Protein AF-0000000079722375 (afdb_homodimer)

Radius of gyration: 14.37 Å; Cα contacts (8 Å, |Δi|>4): 242; chains: 2; bounding box: 31×40×35 Å

Secondary structure (DSSP, 8-state):
-PPEEEEEEEE-SS-EEEEEEEEETTEEEEEEEEE-SS-EEEEEEEGGGHHHHHHHHHHHHHHHHHH-/-PPEEEEEEEE-SS-EEEEEEEEETTEEEEEEEEE-SS-EEEEEEEGGGHHHHHHHHHHHHHHHHHH-

Organism: NCBI:txid2484901

Structure (mmCIF, N/CA/C/O backbone):
data_AF-0000000079722375-model_v1
#
loop_
_entity.id
_entity.type
_entity.pdbx_description
1 polymer 'DNA-binding protein'
#
loop_
_atom_site.group_PDB
_atom_site.id
_atom_site.type_symbol
_atom_site.label_atom_id
_atom_site.label_alt_id
_atom_site.label_comp_id
_atom_site.label_asym_id
_atom_site.label_entity_id
_atom_site.label_seq_id
_atom_site.pdbx_PDB_ins_code
_atom_site.Cartn_x
_atom_site.Cartn_y
_atom_site.Cartn_z
_atom_site.occupancy
_atom_site.B_iso_or_equiv
_atom_site.auth_seq_id
_atom_site.auth_comp_id
_atom_site.auth_asym_id
_atom_site.auth_atom_id
_atom_site.pdbx_PDB_model_num
ATOM 1 N N . MET A 1 1 ? 12.836 16.328 7.855 1 85 1 MET A N 1
ATOM 2 C CA . MET A 1 1 ? 12.156 15.031 7.738 1 85 1 MET A CA 1
ATOM 3 C C . MET A 1 1 ? 10.945 14.969 8.664 1 85 1 MET A C 1
ATOM 5 O O . MET A 1 1 ? 11.016 15.414 9.812 1 85 1 MET A O 1
ATOM 9 N N . ASP A 1 2 ? 9.734 14.578 8.109 1 94.69 2 ASP A N 1
ATOM 10 C CA . ASP A 1 2 ? 8.531 14.516 8.93 1 94.69 2 ASP A CA 1
ATOM 11 C C . ASP A 1 2 ? 8.602 13.352 9.922 1 94.69 2 ASP A C 1
ATOM 13 O O . ASP A 1 2 ? 8.93 12.227 9.547 1 94.69 2 ASP A O 1
ATOM 17 N N . PRO A 1 3 ? 8.375 13.672 11.188 1 93.94 3 PRO A N 1
ATOM 18 C CA . PRO A 1 3 ? 8.477 12.617 12.195 1 93.94 3 PRO A CA 1
ATOM 19 C C . PRO A 1 3 ? 7.48 11.484 11.969 1 93.94 3 PRO A C 1
ATOM 21 O O . PRO A 1 3 ? 6.398 11.711 11.422 1 93.94 3 PRO A O 1
ATOM 24 N N . GLU A 1 4 ? 7.887 10.242 12.438 1 95.88 4 GLU A N 1
ATOM 25 C CA . GLU A 1 4 ? 6.953 9.117 12.438 1 95.88 4 GLU A CA 1
ATOM 26 C C . GLU A 1 4 ? 6.012 9.18 13.641 1 95.88 4 GLU A C 1
ATOM 28 O O . GLU A 1 4 ? 6.465 9.32 14.773 1 95.88 4 GLU A O 1
ATOM 33 N N . ILE A 1 5 ? 4.82 9.219 13.391 1 96.88 5 ILE A N 1
ATOM 34 C CA . ILE A 1 5 ? 3.818 9.172 14.445 1 96.88 5 ILE A CA 1
ATOM 35 C C . ILE A 1 5 ? 3.631 7.73 14.914 1 96.88 5 ILE A C 1
ATOM 37 O O . ILE A 1 5 ? 3.611 7.461 16.125 1 96.88 5 ILE A O 1
ATOM 41 N N . LEU A 1 6 ? 3.404 6.793 14.055 1 97.75 6 LEU A N 1
ATOM 42 C CA . LEU A 1 6 ? 3.266 5.355 14.273 1 97.75 6 LEU A CA 1
ATOM 43 C C . LEU A 1 6 ? 4 4.566 13.195 1 97.75 6 LEU A C 1
ATOM 45 O O . LEU A 1 6 ? 3.992 4.953 12.023 1 97.75 6 LEU A O 1
ATOM 49 N N . THR A 1 7 ? 4.656 3.502 13.586 1 98.38 7 THR A N 1
ATOM 50 C CA . THR A 1 7 ? 5.336 2.604 12.664 1 98.38 7 THR A CA 1
ATOM 51 C C . THR A 1 7 ? 4.859 1.166 12.859 1 98.38 7 THR A C 1
ATOM 53 O O . THR A 1 7 ? 4.719 0.701 13.992 1 98.38 7 THR A O 1
ATOM 56 N N . GLU A 1 8 ? 4.5 0.567 11.797 1 98.62 8 GLU A N 1
ATOM 57 C CA . GLU A 1 8 ? 4.148 -0.849 11.773 1 98.62 8 GLU A CA 1
ATOM 58 C C . GLU A 1 8 ? 4.996 -1.61 10.758 1 98.62 8 GLU A C 1
ATOM 60 O O . GLU A 1 8 ? 5.652 -1.003 9.906 1 98.62 8 GLU A O 1
ATOM 65 N N . LYS A 1 9 ? 4.977 -2.945 10.93 1 98 9 LYS A N 1
ATOM 66 C CA . LYS A 1 9 ? 5.797 -3.783 10.062 1 98 9 LYS A CA 1
ATOM 67 C C . LYS A 1 9 ? 4.969 -4.91 9.445 1 98 9 LYS A C 1
ATOM 69 O O . LYS A 1 9 ? 4.07 -5.449 10.094 1 98 9 LYS A O 1
ATOM 74 N N . ILE A 1 10 ? 5.273 -5.18 8.195 1 98.19 10 ILE A N 1
ATOM 75 C CA . ILE A 1 10 ? 4.793 -6.375 7.512 1 98.19 10 ILE A CA 1
ATOM 76 C C . ILE A 1 10 ? 5.977 -7.254 7.121 1 98.19 10 ILE A C 1
ATOM 78 O O . ILE A 1 10 ? 6.848 -6.832 6.355 1 98.19 10 ILE A O 1
ATOM 82 N N . VAL A 1 11 ? 6.062 -8.445 7.672 1 96.31 11 VAL A N 1
ATOM 83 C CA . VAL A 1 11 ? 7.121 -9.383 7.324 1 96.31 11 VAL A CA 1
ATOM 84 C C . VAL A 1 11 ? 6.551 -10.508 6.457 1 96.31 11 VAL A C 1
ATOM 86 O O . VAL A 1 11 ? 5.578 -11.164 6.844 1 96.31 11 VAL A O 1
ATOM 89 N N . THR A 1 12 ? 7.098 -10.594 5.258 1 95.44 12 THR A N 1
ATOM 90 C CA . THR A 1 12 ? 6.742 -11.703 4.379 1 95.44 12 THR A CA 1
ATOM 91 C C . THR A 1 12 ? 7.914 -12.672 4.234 1 95.44 12 THR A C 1
ATOM 93 O O . THR A 1 12 ? 8.953 -12.492 4.867 1 95.44 12 THR A O 1
ATOM 96 N N . GLN A 1 13 ? 7.742 -13.695 3.516 1 90.12 13 GLN A N 1
ATOM 97 C CA . GLN A 1 13 ? 8.789 -14.695 3.342 1 90.12 13 GLN A CA 1
ATOM 98 C C . GLN A 1 13 ? 10.062 -14.062 2.779 1 90.12 13 GLN A C 1
ATOM 100 O O . GLN A 1 13 ? 11.172 -14.398 3.213 1 90.12 13 GLN A O 1
ATOM 105 N N . ASN A 1 14 ? 9.945 -12.984 1.876 1 86.25 14 ASN A N 1
ATOM 106 C CA . ASN A 1 14 ? 11.133 -12.516 1.16 1 86.25 14 ASN A CA 1
ATOM 107 C C . ASN A 1 14 ? 11.391 -11.039 1.419 1 86.25 14 ASN A C 1
ATOM 109 O O . ASN A 1 14 ? 12.477 -10.531 1.112 1 86.25 14 ASN A O 1
ATOM 113 N N . LYS A 1 15 ? 10.461 -10.375 1.92 1 91 15 LYS A N 1
ATOM 114 C CA . LYS A 1 15 ? 10.57 -8.922 2.02 1 91 15 LYS A CA 1
ATOM 115 C C . LYS A 1 15 ? 9.992 -8.414 3.338 1 91 15 LYS A C 1
ATOM 117 O O . LYS A 1 15 ? 9.109 -9.047 3.92 1 91 15 LYS A O 1
ATOM 122 N N . THR A 1 16 ? 10.531 -7.332 3.771 1 95.75 16 THR A N 1
ATOM 123 C CA . THR A 1 16 ? 9.961 -6.586 4.887 1 95.75 16 THR A CA 1
ATOM 124 C C . THR A 1 16 ? 9.469 -5.215 4.426 1 95.75 16 THR A C 1
ATOM 126 O O . THR A 1 16 ? 10.141 -4.543 3.641 1 95.75 16 THR A O 1
ATOM 129 N N . PHE A 1 17 ? 8.297 -4.82 4.949 1 97.31 17 PHE A N 1
ATOM 130 C CA . PHE A 1 17 ? 7.734 -3.5 4.691 1 97.31 17 PHE A CA 1
ATOM 131 C C . PHE A 1 17 ? 7.617 -2.701 5.984 1 97.31 17 PHE A C 1
ATOM 133 O O . PHE A 1 17 ? 7.18 -3.23 7.008 1 97.31 17 PHE A O 1
ATOM 140 N N . LEU A 1 18 ? 8.062 -1.553 5.914 1 97.56 18 LEU A N 1
ATOM 141 C CA . LEU A 1 18 ? 7.762 -0.601 6.98 1 97.56 18 LEU A CA 1
ATOM 142 C C . LEU A 1 18 ? 6.645 0.349 6.562 1 97.56 18 LEU A C 1
ATOM 144 O O . LEU A 1 18 ? 6.676 0.906 5.461 1 97.56 18 LEU A O 1
ATOM 148 N N . VAL A 1 19 ? 5.605 0.456 7.406 1 98.56 19 VAL A N 1
ATOM 149 C CA . VAL A 1 19 ? 4.504 1.383 7.168 1 98.56 19 VAL A CA 1
ATOM 150 C C . VAL A 1 19 ? 4.504 2.471 8.242 1 98.56 19 VAL A C 1
ATOM 152 O O . VAL A 1 19 ? 4.32 2.182 9.43 1 98.56 19 VAL A O 1
ATOM 155 N N . ASP A 1 20 ? 4.758 3.654 7.762 1 98.69 20 ASP A N 1
ATOM 156 C CA . ASP A 1 20 ? 4.832 4.785 8.68 1 98.69 20 ASP A CA 1
ATOM 157 C C . ASP A 1 20 ? 3.639 5.723 8.492 1 98.69 20 ASP A C 1
ATOM 159 O O . ASP A 1 20 ? 3.305 6.094 7.367 1 98.69 20 ASP A O 1
ATOM 163 N N . LEU A 1 21 ? 3.018 6.078 9.578 1 98.62 21 LEU A N 1
ATOM 164 C CA . LEU A 1 21 ? 2.111 7.219 9.586 1 98.62 21 LEU A CA 1
ATOM 165 C C . LEU A 1 21 ? 2.865 8.508 9.898 1 98.62 21 LEU A C 1
ATOM 167 O O . LEU A 1 21 ? 3.572 8.594 10.906 1 98.62 21 LEU A O 1
ATOM 171 N N . LYS A 1 22 ? 2.744 9.461 9.031 1 98.44 22 LYS A N 1
ATOM 172 C CA . LYS A 1 22 ? 3.422 10.75 9.18 1 98.44 22 LYS A CA 1
ATOM 173 C C . LYS A 1 22 ? 2.451 11.906 8.977 1 98.44 22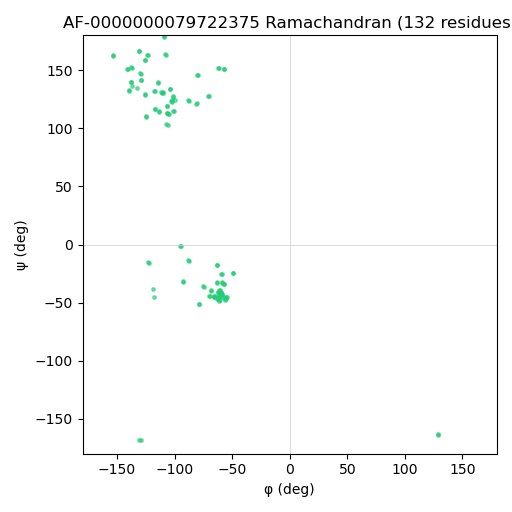 LYS A C 1
ATOM 175 O O . LYS A 1 22 ? 1.328 11.711 8.508 1 98.44 22 LYS A O 1
ATOM 180 N N . LYS A 1 23 ? 2.875 13.109 9.359 1 97.31 23 LYS A N 1
ATOM 181 C CA . LYS A 1 23 ? 2.107 14.336 9.164 1 97.31 23 LYS A CA 1
ATOM 182 C C . LYS A 1 23 ? 3.01 15.492 8.734 1 97.31 23 LYS A C 1
ATOM 184 O O . LYS A 1 23 ? 4.113 15.648 9.258 1 97.31 23 LYS A O 1
ATOM 189 N N . ASN A 1 24 ? 2.586 16.203 7.727 1 96.5 24 ASN A N 1
ATOM 190 C CA . ASN A 1 24 ? 3.246 17.438 7.34 1 96.5 24 ASN A CA 1
ATOM 191 C C . ASN A 1 24 ? 2.242 18.578 7.16 1 96.5 24 ASN A C 1
ATOM 193 O O . ASN A 1 24 ? 1.11 18.5 7.641 1 96.5 24 ASN A O 1
ATOM 197 N N . GLN A 1 25 ? 2.695 19.656 6.594 1 95.25 25 GLN A N 1
ATOM 198 C CA . GLN A 1 25 ? 1.831 20.812 6.445 1 95.25 25 GLN A CA 1
ATOM 199 C C . GLN A 1 25 ? 0.594 20.484 5.617 1 95.25 25 GLN A C 1
ATOM 201 O O . GLN A 1 25 ? -0.481 21.047 5.844 1 95.25 25 GLN A O 1
ATOM 206 N N . ALA A 1 26 ? 0.674 19.484 4.754 1 94.88 26 ALA A N 1
ATOM 207 C CA . ALA A 1 26 ? -0.422 19.125 3.861 1 94.88 26 ALA A CA 1
ATOM 208 C C . ALA A 1 26 ? -1.365 18.125 4.531 1 94.88 26 ALA A C 1
ATOM 210 O O . ALA A 1 26 ? -2.486 17.906 4.062 1 94.88 26 ALA A O 1
ATOM 211 N N . GLY A 1 27 ? -0.973 17.547 5.602 1 95.5 27 GLY A N 1
ATOM 212 C CA . GLY A 1 27 ? -1.82 16.625 6.332 1 95.5 27 GLY A CA 1
ATOM 213 C C . GLY A 1 27 ? -1.135 15.305 6.633 1 95.5 27 GLY A C 1
ATOM 214 O O . GLY A 1 27 ? 0.095 15.219 6.637 1 95.5 27 GLY A O 1
ATOM 215 N N . PHE A 1 28 ? -1.937 14.305 6.992 1 97.56 28 PHE A N 1
ATOM 216 C CA . PHE A 1 28 ? -1.438 12.977 7.301 1 97.56 28 PHE A CA 1
ATOM 217 C C . PHE A 1 28 ? -1.161 12.188 6.023 1 97.56 28 PHE A C 1
ATOM 219 O O . PHE A 1 28 ? -1.849 12.375 5.016 1 97.56 28 PHE A O 1
ATOM 226 N N . TYR A 1 29 ? -0.183 11.391 6.07 1 98.06 29 TYR A N 1
ATOM 227 C CA . TYR A 1 29 ? 0.088 10.477 4.961 1 98.06 29 TYR A CA 1
ATOM 228 C C . TYR A 1 29 ? 0.82 9.234 5.445 1 98.06 29 TYR A C 1
ATOM 230 O O . TYR A 1 29 ? 1.361 9.211 6.555 1 98.06 29 TYR A O 1
ATOM 238 N N . LEU A 1 30 ? 0.814 8.234 4.68 1 98.38 30 LEU A N 1
ATOM 239 C CA . LEU A 1 30 ? 1.538 6.996 4.938 1 98.38 30 LEU A CA 1
ATOM 240 C C . LEU A 1 30 ? 2.789 6.906 4.066 1 98.38 30 LEU A C 1
ATOM 242 O O . LEU A 1 30 ? 2.744 7.219 2.873 1 98.38 30 LEU A O 1
ATOM 246 N N . LYS A 1 31 ? 3.861 6.562 4.578 1 97.5 31 LYS A N 1
ATOM 247 C CA . LYS A 1 31 ? 5.031 6.082 3.846 1 97.5 31 LYS A CA 1
ATOM 248 C C . LYS A 1 31 ? 5.133 4.562 3.912 1 97.5 31 LYS A C 1
ATOM 250 O O . LYS A 1 31 ? 5.25 3.988 4.996 1 97.5 31 LYS A O 1
ATOM 255 N N . VAL A 1 32 ? 5 3.879 2.793 1 98.06 32 VAL A N 1
ATOM 256 C CA . VAL A 1 32 ? 5.195 2.434 2.715 1 98.06 32 VAL A CA 1
ATOM 257 C C . VAL A 1 32 ? 6.516 2.129 2.01 1 98.06 32 VAL A C 1
ATOM 259 O O . VAL A 1 32 ? 6.676 2.426 0.824 1 98.06 32 VAL A O 1
ATOM 262 N N . SER A 1 33 ? 7.445 1.57 2.766 1 97.06 33 SER A N 1
ATOM 263 C CA . SER A 1 33 ? 8.773 1.241 2.256 1 97.06 33 SER A CA 1
ATOM 264 C C . SER A 1 33 ? 8.977 -0.268 2.172 1 97.06 33 SER A C 1
ATOM 266 O O . SER A 1 33 ? 8.578 -1.004 3.078 1 97.06 33 SER A O 1
ATOM 268 N N . GLU A 1 34 ? 9.43 -0.638 1.049 1 96 34 GLU A N 1
ATOM 269 C CA . GLU A 1 34 ? 9.797 -2.041 0.878 1 96 34 GLU A CA 1
ATOM 270 C C . GLU A 1 34 ? 11.312 -2.227 0.948 1 96 34 GLU A C 1
ATOM 272 O O . GLU A 1 34 ? 12.062 -1.514 0.277 1 96 34 GLU A O 1
ATOM 277 N N . TRP A 1 35 ? 11.641 -3.047 1.851 1 88.69 35 TRP A N 1
ATOM 278 C CA . TRP A 1 35 ? 13.055 -3.396 1.987 1 88.69 35 TRP A CA 1
ATOM 279 C C . TRP A 1 35 ? 13.32 -4.801 1.46 1 88.69 35 TRP A C 1
ATOM 281 O O . TRP A 1 35 ? 12.742 -5.777 1.953 1 88.69 35 TRP A O 1
ATOM 291 N N . SER A 1 36 ? 13.898 -4.734 0.235 1 77.88 36 SER A N 1
ATOM 292 C CA . SER A 1 36 ? 14.406 -6.012 -0.256 1 77.88 36 SER A CA 1
ATOM 293 C C . SER A 1 36 ? 15.93 -6.043 -0.222 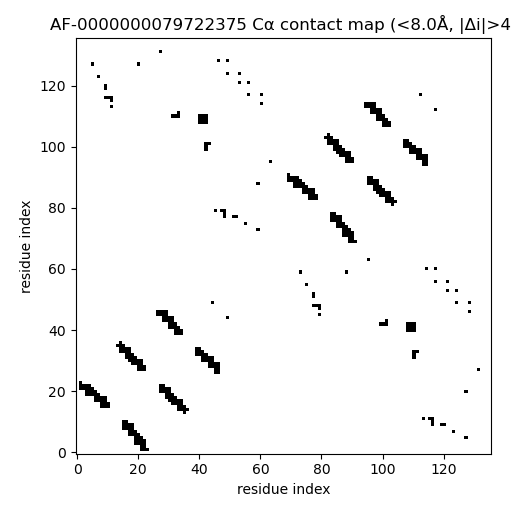1 77.88 36 SER A C 1
ATOM 295 O O . SER A 1 36 ? 16.578 -5.031 0.065 1 77.88 36 SER A O 1
ATOM 297 N N . ASN A 1 37 ? 16.5 -7.172 -0.304 1 72.5 37 ASN A N 1
ATOM 298 C CA . ASN A 1 37 ? 17.938 -7.332 -0.261 1 72.5 37 ASN A CA 1
ATOM 299 C C . ASN A 1 37 ? 18.641 -6.371 -1.219 1 72.5 37 ASN A C 1
ATOM 301 O O . ASN A 1 37 ? 19.781 -5.969 -0.979 1 72.5 37 ASN A O 1
ATOM 305 N N . SER A 1 38 ? 18.078 -5.914 -2.193 1 66.06 38 SER A N 1
ATOM 306 C CA . SER A 1 38 ? 18.828 -5.195 -3.215 1 66.06 38 SER A CA 1
ATOM 307 C C . SER A 1 38 ? 18.344 -3.758 -3.357 1 66.06 38 SER A C 1
ATOM 309 O O . SER A 1 38 ? 19.125 -2.85 -3.631 1 66.06 38 SER A O 1
ATOM 311 N N . LYS A 1 39 ? 16.953 -3.656 -3.232 1 72.19 39 LYS A N 1
ATOM 312 C CA . LYS A 1 39 ? 16.453 -2.326 -3.578 1 72.19 39 LYS A CA 1
ATOM 313 C C . LYS A 1 39 ? 15.391 -1.863 -2.59 1 72.19 39 LYS A C 1
ATOM 315 O O . LYS A 1 39 ? 14.539 -2.652 -2.174 1 72.19 39 LYS A O 1
ATOM 320 N N . LYS A 1 40 ? 15.609 -0.534 -2.236 1 86.06 40 LYS A N 1
ATOM 321 C CA . LYS A 1 40 ? 14.617 0.119 -1.389 1 86.06 40 LYS A CA 1
ATOM 322 C C . LYS A 1 40 ? 13.727 1.05 -2.205 1 86.06 40 LYS A C 1
ATOM 324 O O . LYS A 1 40 ? 14.211 1.802 -3.051 1 86.06 40 LYS A O 1
ATOM 329 N N . SER A 1 41 ? 12.438 0.82 -2.131 1 93.75 41 SER A N 1
ATOM 330 C CA . SER A 1 41 ? 11.469 1.709 -2.764 1 93.75 41 SER A CA 1
ATOM 331 C C . SER A 1 41 ? 10.375 2.119 -1.785 1 93.75 41 SER A C 1
ATOM 333 O O . SER A 1 41 ? 10.109 1.413 -0.811 1 93.75 41 SER A O 1
ATOM 335 N N . SER A 1 42 ? 9.938 3.303 -1.995 1 95.81 42 SER A N 1
ATOM 336 C CA . SER A 1 42 ? 8.867 3.775 -1.125 1 95.81 42 SER A CA 1
ATOM 337 C C . SER A 1 42 ? 7.793 4.508 -1.92 1 95.81 42 SER A C 1
ATOM 339 O O . SER A 1 42 ? 8.07 5.07 -2.982 1 95.81 42 SER A O 1
ATOM 341 N N . ILE A 1 43 ? 6.609 4.418 -1.339 1 96.69 43 ILE A N 1
ATOM 342 C CA . ILE A 1 43 ? 5.523 5.254 -1.843 1 96.69 43 ILE A CA 1
ATOM 343 C C . ILE A 1 43 ? 4.93 6.074 -0.7 1 96.69 43 ILE A C 1
ATOM 345 O O . ILE A 1 43 ? 5.074 5.711 0.471 1 96.69 43 ILE A O 1
ATOM 349 N N . PHE A 1 44 ? 4.27 7.16 -1.085 1 96.62 44 PHE A N 1
ATOM 350 C CA . PHE A 1 44 ? 3.654 8.07 -0.131 1 96.62 44 PHE A CA 1
ATOM 351 C C . PHE A 1 44 ? 2.17 8.25 -0.433 1 96.62 44 PHE A C 1
ATOM 353 O O . PHE A 1 44 ? 1.806 8.836 -1.456 1 96.62 44 PHE A O 1
ATOM 360 N N . LEU A 1 45 ? 1.301 7.707 0.471 1 97.19 45 LEU A N 1
ATOM 361 C CA . LEU A 1 45 ? -0.145 7.738 0.278 1 97.19 45 LEU A CA 1
ATOM 362 C C . LEU A 1 45 ? -0.795 8.758 1.204 1 97.19 45 LEU A C 1
ATOM 364 O O . LEU A 1 45 ? -0.822 8.57 2.422 1 97.19 45 LEU A O 1
ATOM 368 N N . PRO A 1 46 ? -1.336 9.844 0.603 1 97.44 46 PRO A N 1
ATOM 369 C CA . PRO A 1 46 ? -2.092 10.773 1.444 1 97.44 46 PRO A CA 1
ATOM 370 C C . PRO A 1 46 ? -3.246 10.102 2.182 1 97.44 46 PRO A C 1
ATOM 372 O O . PRO A 1 46 ? -3.852 9.164 1.659 1 97.44 46 PRO A O 1
ATOM 375 N N . ALA A 1 47 ? -3.631 10.594 3.334 1 97.62 47 ALA A N 1
ATOM 376 C CA . ALA A 1 47 ? -4.641 10 4.203 1 97.62 47 ALA A CA 1
ATOM 377 C C . ALA A 1 47 ? -5.98 9.875 3.482 1 97.62 47 ALA A C 1
ATOM 379 O O . ALA A 1 47 ? -6.754 8.953 3.752 1 97.62 47 ALA A O 1
ATOM 380 N N . GLU A 1 48 ? -6.195 10.812 2.633 1 97.62 48 GLU A N 1
ATOM 381 C CA . GLU A 1 48 ? -7.473 10.812 1.926 1 97.62 48 GLU A CA 1
ATOM 382 C C . GLU A 1 48 ? -7.621 9.562 1.061 1 97.62 48 GLU A C 1
ATOM 384 O O . GLU A 1 48 ? -8.727 9.219 0.643 1 97.62 48 GLU A O 1
ATOM 389 N N . GLY A 1 49 ? -6.547 8.805 0.731 1 97.81 49 GLY A N 1
ATOM 390 C CA . GLY A 1 49 ? -6.586 7.621 -0.12 1 97.81 49 GLY A CA 1
ATOM 391 C C . GLY A 1 49 ? -6.707 6.328 0.66 1 97.81 49 GLY A C 1
ATOM 392 O O . GLY A 1 49 ? -6.879 5.258 0.073 1 97.81 49 GLY A O 1
ATOM 393 N N . ILE A 1 50 ? -6.734 6.379 1.937 1 98.5 50 ILE A N 1
ATOM 394 C CA . ILE A 1 50 ? -6.625 5.184 2.771 1 98.5 50 ILE A CA 1
ATOM 395 C C . ILE A 1 50 ? -7.887 4.34 2.635 1 98.5 50 ILE A C 1
ATOM 397 O O . ILE A 1 50 ? -7.812 3.119 2.482 1 98.5 50 ILE A O 1
ATOM 401 N N . ASP A 1 51 ? -9.047 4.996 2.676 1 98.56 51 ASP A N 1
ATOM 402 C CA . ASP A 1 51 ? -10.289 4.246 2.564 1 98.56 51 ASP A CA 1
ATOM 403 C C . ASP A 1 51 ? -10.367 3.506 1.23 1 98.56 51 ASP A C 1
ATOM 405 O O . ASP A 1 51 ? -10.758 2.336 1.186 1 98.56 51 ASP A O 1
ATOM 409 N N . ARG A 1 52 ? -10.039 4.168 0.195 1 98.62 52 ARG A N 1
ATOM 410 C CA . ARG A 1 52 ? -10.062 3.547 -1.125 1 98.62 52 ARG A CA 1
ATOM 411 C C . ARG A 1 52 ? -9.078 2.383 -1.201 1 98.62 52 ARG A C 1
ATOM 413 O O . ARG A 1 52 ? -9.367 1.356 -1.816 1 98.62 52 ARG A O 1
ATOM 420 N N . MET A 1 53 ? -7.848 2.498 -0.619 1 98.81 53 MET A N 1
ATOM 421 C CA . MET A 1 53 ? -6.871 1.411 -0.583 1 98.81 53 MET A CA 1
ATOM 422 C C . MET A 1 53 ? -7.445 0.191 0.13 1 98.81 53 MET A C 1
ATOM 424 O O . MET A 1 53 ? -7.324 -0.934 -0.359 1 98.81 53 MET A O 1
ATOM 428 N N . ILE A 1 54 ? -8.141 0.46 1.251 1 98.81 54 ILE A N 1
ATOM 429 C CA . ILE A 1 54 ? -8.734 -0.639 2.004 1 98.81 54 ILE A CA 1
ATOM 430 C C . ILE A 1 54 ? -9.75 -1.373 1.131 1 98.81 54 ILE A C 1
ATOM 432 O O . ILE A 1 54 ?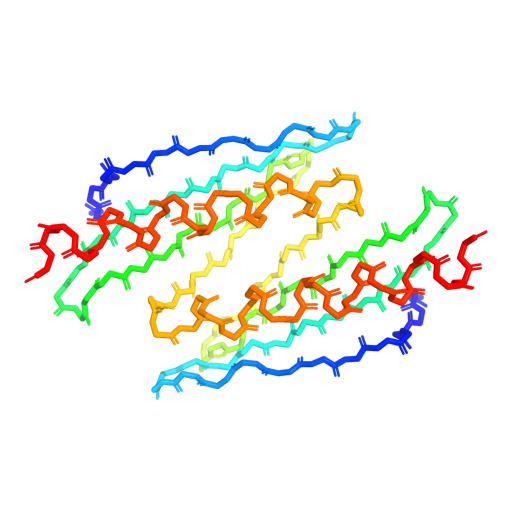 -9.766 -2.605 1.086 1 98.81 54 ILE A O 1
ATOM 436 N N . GLU A 1 55 ? -10.617 -0.617 0.499 1 98.88 55 GLU A N 1
ATOM 437 C CA . GLU A 1 55 ? -11.609 -1.2 -0.401 1 98.88 55 GLU A CA 1
ATOM 438 C C . GLU A 1 55 ? -10.938 -2.057 -1.474 1 98.88 55 GLU A C 1
ATOM 440 O O . GLU A 1 55 ? -11.406 -3.16 -1.771 1 98.88 55 GLU A O 1
ATOM 445 N N . ILE A 1 56 ? -9.891 -1.562 -2.064 1 98.81 56 ILE A N 1
ATOM 446 C CA . ILE A 1 56 ? -9.188 -2.244 -3.146 1 98.81 56 ILE A CA 1
ATOM 447 C C . ILE A 1 56 ? -8.562 -3.535 -2.621 1 98.81 56 ILE A C 1
ATOM 449 O O . ILE A 1 56 ? -8.641 -4.578 -3.275 1 98.81 56 ILE A O 1
ATOM 453 N N . LEU A 1 57 ? -7.934 -3.453 -1.438 1 98.75 57 LEU A N 1
ATOM 454 C CA . LEU A 1 57 ? -7.305 -4.633 -0.854 1 98.75 57 LEU A CA 1
ATOM 455 C C . LEU A 1 57 ? -8.336 -5.723 -0.585 1 98.75 57 LEU A C 1
ATOM 457 O O . LEU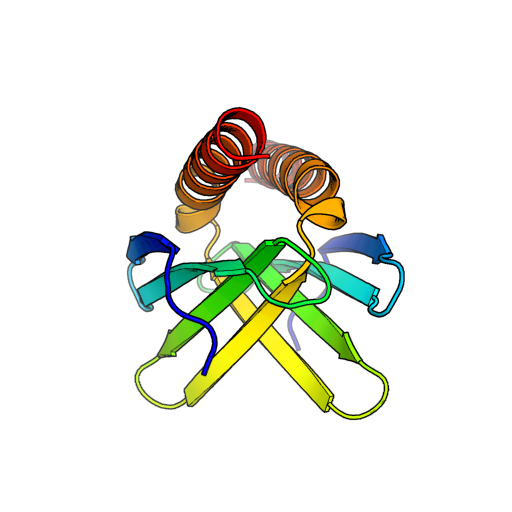 A 1 57 ? -8.086 -6.902 -0.848 1 98.75 57 LEU A O 1
ATOM 461 N N . HIS A 1 58 ? -9.508 -5.32 -0.136 1 98.69 58 HIS A N 1
ATOM 462 C CA . HIS A 1 58 ? -10.57 -6.297 0.066 1 98.69 58 HIS A CA 1
ATOM 463 C C . HIS A 1 58 ? -11.023 -6.902 -1.259 1 98.69 58 HIS A C 1
ATOM 465 O O . HIS A 1 58 ? -11.25 -8.109 -1.351 1 98.69 58 HIS A O 1
ATOM 471 N N . LYS A 1 59 ? -11.203 -6.074 -2.197 1 98.38 59 LYS A N 1
ATOM 472 C CA . LYS A 1 59 ? -11.594 -6.539 -3.523 1 98.38 59 LYS A CA 1
ATOM 473 C C . LYS A 1 59 ? -10.586 -7.547 -4.074 1 98.38 59 LYS A C 1
ATOM 475 O O . LYS A 1 59 ? -10.977 -8.586 -4.609 1 98.38 59 LYS A O 1
ATOM 480 N N . PHE A 1 60 ? -9.273 -7.246 -3.959 1 98.44 60 PHE A N 1
ATOM 481 C CA . PHE A 1 60 ? -8.227 -8.109 -4.488 1 98.44 60 PHE A CA 1
ATOM 482 C C . PHE A 1 60 ? -8.156 -9.414 -3.709 1 98.44 60 PHE A C 1
ATOM 484 O O . PHE A 1 60 ? -7.953 -10.484 -4.293 1 98.44 60 PHE A O 1
ATOM 491 N N . LYS A 1 61 ? -8.312 -9.32 -2.439 1 97.19 61 LYS A N 1
ATOM 492 C CA . LYS A 1 61 ? -8.398 -10.539 -1.638 1 97.19 61 LYS A CA 1
ATOM 493 C C . LYS A 1 61 ? -9.5 -11.461 -2.146 1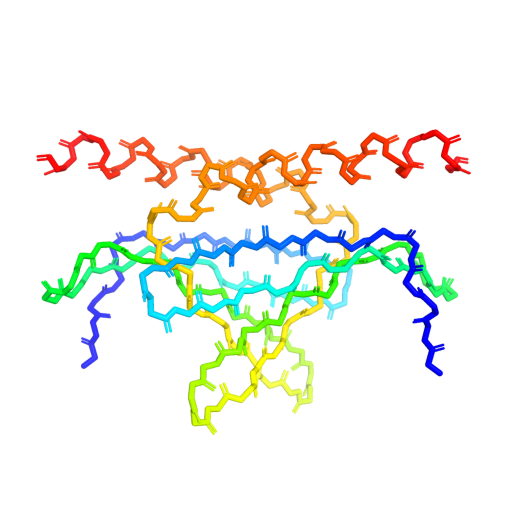 97.19 61 LYS A C 1
ATOM 495 O O . LYS A 1 61 ? -9.312 -12.672 -2.25 1 97.19 61 LYS A O 1
ATOM 500 N N . SER A 1 62 ? -10.633 -10.906 -2.381 1 97.44 62 SER A N 1
ATOM 501 C CA . SER A 1 62 ? -11.766 -11.68 -2.883 1 97.44 62 SER A CA 1
ATOM 502 C C . SER A 1 62 ? -11.438 -12.336 -4.219 1 97.44 62 SER A C 1
ATOM 504 O O . SER A 1 62 ? -11.781 -13.492 -4.449 1 97.44 62 SER A O 1
ATOM 506 N N . GLN A 1 63 ? -10.75 -11.578 -5.102 1 97.06 63 GLN A N 1
ATOM 507 C CA . GLN A 1 63 ? -10.344 -12.102 -6.402 1 97.06 63 GLN A CA 1
ATOM 508 C C . GLN A 1 63 ? -9.398 -13.289 -6.242 1 97.06 63 GLN A C 1
ATOM 510 O O . GLN A 1 63 ? -9.516 -14.281 -6.969 1 97.06 63 GLN A O 1
ATOM 515 N N . ILE A 1 64 ? -8.469 -13.211 -5.371 1 97 64 ILE A N 1
ATOM 516 C CA . ILE A 1 64 ? -7.496 -14.266 -5.113 1 97 64 ILE A CA 1
ATOM 517 C C . ILE A 1 64 ? -8.211 -15.516 -4.605 1 97 64 ILE A C 1
ATOM 519 O O . ILE A 1 64 ? -7.906 -16.625 -5.039 1 97 64 ILE A O 1
ATOM 523 N N . SER A 1 65 ? -9.125 -15.344 -3.646 1 94.69 65 SER A N 1
ATOM 524 C CA . SER A 1 65 ? -9.844 -16.453 -3.037 1 94.69 65 SER A CA 1
ATOM 525 C C . SER A 1 65 ? -10.703 -17.188 -4.062 1 94.69 65 SER A C 1
ATOM 527 O O . SER A 1 65 ? -10.914 -18.391 -3.959 1 94.69 65 SER A O 1
ATOM 529 N N . ASP A 1 66 ? -11.219 -16.469 -5.031 1 91.81 66 ASP A N 1
ATOM 530 C CA . ASP A 1 66 ? -12.078 -17.047 -6.062 1 91.81 66 ASP A CA 1
ATOM 531 C C . ASP A 1 66 ? -11.266 -17.859 -7.062 1 91.81 66 ASP A C 1
ATOM 533 O O . ASP A 1 66 ? -11.773 -18.812 -7.656 1 91.81 66 ASP A O 1
ATOM 537 N N . THR A 1 67 ? -10.008 -17.312 -7.34 1 83.19 67 THR A N 1
ATOM 538 C CA . THR A 1 67 ? -9.203 -17.938 -8.383 1 83.19 67 THR A CA 1
ATOM 539 C C . THR A 1 67 ? -8.266 -18.984 -7.801 1 83.19 67 THR A C 1
ATOM 541 O O . THR A 1 67 ? -7.801 -19.875 -8.516 1 83.19 67 THR A O 1
ATOM 544 N N . GLY A 1 68 ? -7.852 -18.719 -6.551 1 59.88 68 GLY A N 1
ATOM 545 C CA . GLY A 1 68 ? -6.949 -19.688 -5.961 1 59.88 68 GLY A CA 1
ATOM 546 C C . GLY A 1 68 ? -7.66 -20.906 -5.414 1 59.88 68 GLY A C 1
ATOM 547 O O . GLY A 1 68 ? -7.277 -22.047 -5.707 1 59.88 68 GLY A O 1
ATOM 548 N N . MET B 1 1 ? 7.219 -9.812 -18.312 1 84.38 1 MET B N 1
ATOM 549 C CA . MET B 1 1 ? 6.422 -8.992 -17.406 1 84.38 1 MET B CA 1
ATOM 550 C C . MET B 1 1 ? 5.148 -9.719 -16.984 1 84.38 1 MET B C 1
ATOM 552 O O . MET B 1 1 ? 4.5 -10.367 -17.812 1 84.38 1 MET B O 1
ATOM 556 N N . ASP B 1 2 ? 4.863 -9.797 -15.625 1 94.44 2 ASP B N 1
ATOM 557 C CA . ASP B 1 2 ? 3.676 -10.5 -15.156 1 94.44 2 ASP B CA 1
ATOM 558 C C . ASP B 1 2 ? 2.404 -9.734 -15.516 1 94.44 2 ASP B C 1
ATOM 560 O O . ASP B 1 2 ? 2.312 -8.531 -15.266 1 94.44 2 ASP B O 1
ATOM 564 N N . PRO B 1 3 ? 1.474 -10.43 -16.141 1 93.62 3 PRO B N 1
ATOM 565 C CA . PRO B 1 3 ? 0.25 -9.742 -16.562 1 93.62 3 PRO B CA 1
ATOM 566 C C . PRO B 1 3 ? -0.538 -9.172 -15.383 1 93.62 3 PRO B C 1
ATOM 568 O O . PRO B 1 3 ? -0.484 -9.719 -14.273 1 93.62 3 PRO B O 1
ATOM 571 N N . GLU B 1 4 ? -1.307 -8.047 -15.664 1 95.69 4 GLU B N 1
ATOM 572 C CA . GLU B 1 4 ? -2.232 -7.516 -14.672 1 95.69 4 GLU B CA 1
ATOM 573 C C . GLU B 1 4 ? -3.545 -8.289 -14.664 1 95.69 4 GLU B C 1
ATOM 575 O O . GLU B 1 4 ? -4.168 -8.477 -15.711 1 95.69 4 GLU B O 1
ATOM 580 N N . ILE B 1 5 ? -3.854 -8.812 -13.617 1 96.69 5 ILE B N 1
ATOM 581 C CA . ILE B 1 5 ? -5.129 -9.5 -13.453 1 96.69 5 ILE B CA 1
ATOM 582 C C . ILE B 1 5 ? -6.242 -8.484 -13.227 1 96.69 5 ILE B C 1
ATOM 584 O O . ILE B 1 5 ? -7.305 -8.562 -13.844 1 96.69 5 ILE B O 1
ATOM 588 N N . LEU B 1 6 ? -6.105 -7.574 -12.312 1 97.69 6 LEU B N 1
ATOM 589 C CA . LEU B 1 6 ? -7 -6.473 -11.977 1 97.69 6 LEU B CA 1
ATOM 590 C C . LEU B 1 6 ? -6.211 -5.191 -11.719 1 97.69 6 LEU B C 1
ATOM 592 O O . LEU B 1 6 ? -5.137 -5.23 -11.117 1 97.69 6 LEU B O 1
ATOM 596 N N . THR B 1 7 ? -6.727 -4.082 -12.188 1 98.38 7 THR B N 1
ATOM 597 C CA . THR B 1 7 ? -6.133 -2.771 -11.953 1 98.38 7 THR B CA 1
ATOM 598 C C . THR B 1 7 ? -7.152 -1.816 -11.344 1 98.38 7 THR B C 1
ATOM 600 O O . THR B 1 7 ? -8.305 -1.769 -11.781 1 98.38 7 THR B O 1
ATOM 603 N N . GLU B 1 8 ? -6.773 -1.213 -10.289 1 98.62 8 GLU B N 1
ATOM 604 C CA . GLU B 1 8 ? -7.562 -0.166 -9.648 1 98.62 8 GLU B CA 1
ATOM 605 C C . GLU B 1 8 ? -6.766 1.129 -9.523 1 98.62 8 GLU B C 1
ATOM 607 O O . GLU B 1 8 ? -5.543 1.129 -9.68 1 98.62 8 GLU B O 1
ATOM 612 N N . LYS B 1 9 ? -7.523 2.213 -9.273 1 98.06 9 LYS B N 1
ATOM 613 C CA . LYS B 1 9 ? -6.887 3.523 -9.188 1 98.06 9 LYS B CA 1
ATOM 614 C C . LYS B 1 9 ? -7.293 4.246 -7.902 1 98.06 9 LYS B C 1
ATOM 616 O O . LYS B 1 9 ? -8.438 4.133 -7.457 1 98.06 9 LYS B O 1
ATOM 621 N N . ILE B 1 10 ? -6.316 4.934 -7.336 1 98.25 10 ILE B N 1
ATOM 622 C CA . ILE B 1 10 ? -6.555 5.895 -6.266 1 98.25 10 ILE B CA 1
ATOM 623 C C . ILE B 1 10 ? -6.145 7.293 -6.727 1 98.25 10 ILE B C 1
ATOM 625 O O . ILE B 1 10 ? -4.977 7.531 -7.047 1 98.25 10 ILE B O 1
ATOM 629 N N . VAL B 1 11 ? -7.09 8.195 -6.812 1 96.38 11 VAL B N 1
ATOM 630 C CA . VAL B 1 11 ? -6.801 9.578 -7.188 1 96.38 11 VAL B CA 1
ATOM 631 C C . VAL B 1 11 ? -6.902 10.484 -5.961 1 96.38 11 VAL B C 1
ATOM 633 O O . VAL B 1 11 ? -7.93 10.492 -5.277 1 96.38 11 VAL B O 1
ATOM 636 N N . THR B 1 12 ? -5.77 11.109 -5.668 1 95.38 12 THR B N 1
ATOM 637 C CA . THR B 1 12 ? -5.762 12.109 -4.602 1 95.38 12 THR B CA 1
ATOM 638 C C . THR B 1 12 ? -5.59 13.508 -5.18 1 95.38 12 THR B C 1
ATOM 640 O O . THR B 1 12 ? -5.543 13.688 -6.398 1 95.38 12 THR B O 1
ATOM 643 N N . GLN B 1 13 ? -5.582 14.492 -4.379 1 90.12 13 GLN B N 1
ATOM 644 C CA . GLN B 1 13 ? -5.453 15.875 -4.836 1 90.12 13 GLN B CA 1
ATOM 645 C C . GLN B 1 13 ? -4.176 16.062 -5.645 1 90.12 13 GLN B C 1
ATOM 647 O O . GLN B 1 13 ? -4.18 16.75 -6.668 1 90.12 13 GLN B O 1
ATOM 652 N N . ASN B 1 14 ? -3.039 15.312 -5.289 1 86 14 ASN B N 1
ATOM 653 C CA . ASN B 1 14 ? -1.753 15.648 -5.895 1 86 14 ASN B CA 1
ATOM 654 C C . ASN B 1 14 ? -1.151 14.453 -6.629 1 86 14 ASN B C 1
ATOM 656 O O . ASN B 1 14 ? -0.208 14.602 -7.406 1 86 14 ASN B O 1
ATOM 660 N N . LYS B 1 15 ? -1.624 13.32 -6.375 1 91 15 LYS B N 1
ATOM 661 C CA . LYS B 1 15 ? -0.979 12.109 -6.887 1 91 15 LYS B CA 1
ATOM 662 C C . LYS B 1 15 ? -2.012 11.078 -7.328 1 91 15 LYS B C 1
ATOM 664 O O . LYS B 1 15 ? -3.135 11.062 -6.816 1 91 15 LYS B O 1
ATOM 669 N N . THR B 1 16 ? -1.617 10.297 -8.266 1 95.94 16 THR B N 1
ATOM 670 C CA . THR B 1 16 ? -2.383 9.117 -8.656 1 95.94 16 THR B CA 1
ATOM 671 C C . THR B 1 16 ? -1.604 7.84 -8.344 1 95.94 16 THR B C 1
ATOM 673 O O . THR B 1 16 ? -0.393 7.777 -8.57 1 95.94 16 THR B O 1
ATOM 676 N N . PHE B 1 17 ? -2.328 6.828 -7.855 1 97.44 17 PHE B N 1
ATOM 677 C CA . PHE B 1 17 ? -1.763 5.508 -7.602 1 97.44 17 PHE B CA 1
ATOM 678 C C . PHE B 1 17 ? -2.441 4.457 -8.469 1 97.44 17 PHE B C 1
ATOM 680 O O . PHE B 1 17 ? -3.666 4.449 -8.602 1 97.44 17 PHE B O 1
ATOM 687 N N . LEU B 1 18 ? -1.656 3.703 -9.055 1 97.62 18 LEU B N 1
ATOM 688 C CA . LEU B 1 18 ? -2.168 2.492 -9.688 1 97.62 18 LEU B CA 1
ATOM 689 C C . LEU B 1 18 ? -1.891 1.268 -8.82 1 97.62 18 LEU B C 1
ATOM 691 O O . LEU B 1 18 ? -0.768 1.077 -8.352 1 97.62 18 LEU B O 1
ATOM 695 N N . VAL B 1 19 ? -2.941 0.495 -8.539 1 98.62 19 VAL B N 1
ATOM 696 C CA . VAL B 1 19 ? -2.809 -0.746 -7.781 1 98.62 19 VAL B CA 1
ATOM 697 C C . VAL B 1 19 ? -3.135 -1.937 -8.68 1 98.62 19 VAL B C 1
ATOM 699 O O . VAL B 1 19 ? -4.266 -2.074 -9.148 1 98.62 19 VAL B O 1
ATOM 702 N N . ASP B 1 20 ? -2.104 -2.707 -8.891 1 98.69 20 ASP B N 1
ATOM 703 C CA . ASP B 1 20 ? -2.256 -3.863 -9.773 1 98.69 20 ASP B CA 1
ATOM 704 C C . ASP B 1 20 ? -2.197 -5.168 -8.977 1 98.69 20 ASP B C 1
ATOM 706 O O . ASP B 1 20 ? -1.295 -5.363 -8.164 1 98.69 20 ASP B O 1
ATOM 710 N N . LEU B 1 21 ? -3.156 -6.02 -9.203 1 98.62 21 LEU B N 1
ATOM 711 C CA . LEU B 1 21 ? -3.031 -7.414 -8.797 1 98.62 21 LEU B CA 1
ATOM 712 C C . LEU B 1 21 ? -2.346 -8.242 -9.883 1 98.62 21 LEU B C 1
ATOM 714 O O . LEU B 1 21 ? -2.773 -8.234 -11.039 1 98.62 21 LEU B O 1
ATOM 718 N N . LYS B 1 22 ? -1.27 -8.898 -9.523 1 98.38 22 LYS B N 1
ATOM 719 C CA . LYS B 1 22 ? -0.497 -9.711 -10.453 1 98.38 22 LYS B CA 1
ATOM 720 C C . LYS B 1 22 ? -0.221 -11.102 -9.875 1 98.38 22 LYS B C 1
ATOM 722 O O . LYS B 1 22 ? -0.442 -11.336 -8.688 1 98.38 22 LYS B O 1
ATOM 727 N N . LYS B 1 23 ? 0.226 -12.023 -10.711 1 97.25 23 LYS B N 1
ATOM 728 C CA . LYS B 1 23 ? 0.607 -13.375 -10.312 1 97.25 23 LYS B CA 1
ATOM 729 C C . LYS B 1 23 ? 1.872 -13.828 -11.039 1 97.25 23 LYS B C 1
ATOM 731 O O . LYS B 1 23 ? 2.027 -13.578 -12.242 1 97.25 23 LYS B O 1
ATOM 736 N N . ASN B 1 24 ? 2.801 -14.359 -10.305 1 96.5 24 ASN B N 1
ATOM 737 C CA . ASN B 1 24 ? 3.963 -15.016 -10.891 1 96.5 24 ASN B CA 1
ATOM 738 C C . ASN B 1 24 ? 4.184 -16.406 -10.297 1 96.5 24 ASN B C 1
ATOM 740 O O . ASN B 1 24 ? 3.277 -16.984 -9.695 1 96.5 24 ASN B O 1
ATOM 744 N N . GLN B 1 25 ? 5.32 -16.969 -10.586 1 95.25 25 GLN B N 1
ATOM 745 C CA . GLN B 1 25 ? 5.59 -18.312 -10.117 1 95.25 25 GLN B CA 1
ATOM 746 C C . GLN B 1 25 ? 5.531 -18.406 -8.602 1 95.25 25 GLN B C 1
ATOM 748 O O . GLN B 1 25 ? 5.145 -19.438 -8.047 1 95.25 25 GLN B O 1
ATOM 753 N N . ALA B 1 26 ? 5.773 -17.312 -7.906 1 94.88 26 ALA B N 1
ATOM 754 C CA . ALA B 1 26 ? 5.809 -17.281 -6.445 1 94.88 26 ALA B CA 1
ATOM 755 C C . ALA B 1 26 ? 4.418 -17.047 -5.863 1 94.88 26 ALA B C 1
ATOM 757 O O . ALA B 1 26 ? 4.191 -17.281 -4.676 1 94.88 26 ALA B O 1
ATOM 758 N N . GLY B 1 27 ? 3.492 -16.641 -6.652 1 95.5 27 GLY B N 1
ATOM 759 C CA . GLY B 1 27 ? 2.127 -16.438 -6.199 1 95.5 27 GLY B CA 1
ATOM 760 C C . GLY B 1 27 ? 1.58 -15.07 -6.578 1 95.5 27 GLY B C 1
ATOM 761 O O . GLY B 1 27 ? 2.074 -14.438 -7.512 1 95.5 27 GLY B O 1
ATOM 762 N N . PHE B 1 28 ? 0.498 -14.68 -5.918 1 97.56 28 PHE B N 1
ATOM 763 C CA . PHE B 1 28 ? -0.141 -13.391 -6.152 1 97.56 28 PHE B CA 1
ATOM 764 C C . PHE B 1 28 ? 0.599 -12.281 -5.422 1 97.56 28 PHE B C 1
ATOM 766 O O . PHE B 1 28 ? 1.165 -12.5 -4.348 1 97.56 28 PHE B O 1
ATOM 773 N N . TYR B 1 29 ? 0.613 -11.164 -6 1 98 29 TYR B N 1
ATOM 774 C CA . TYR B 1 29 ? 1.163 -9.984 -5.332 1 98 29 TYR B CA 1
ATOM 775 C C . TYR B 1 29 ? 0.533 -8.711 -5.875 1 98 29 TYR B C 1
ATOM 777 O O . TYR B 1 29 ? -0.093 -8.719 -6.938 1 98 29 TYR B O 1
ATOM 785 N N . LEU B 1 30 ? 0.656 -7.664 -5.184 1 98.31 30 LEU B N 1
ATOM 786 C CA . LEU B 1 30 ? 0.202 -6.336 -5.586 1 98.31 30 LEU B CA 1
ATOM 787 C C . LEU B 1 30 ? 1.379 -5.469 -6.02 1 98.31 30 LEU B C 1
ATOM 789 O O . LEU B 1 30 ? 2.422 -5.457 -5.359 1 98.31 30 LEU B O 1
ATOM 793 N N . LYS B 1 31 ? 1.305 -4.82 -7.055 1 97.44 31 LYS B N 1
ATOM 794 C CA . LYS B 1 31 ? 2.158 -3.688 -7.41 1 97.44 31 LYS B CA 1
ATOM 795 C C . LYS B 1 31 ? 1.447 -2.361 -7.152 1 97.44 31 LYS B C 1
ATOM 797 O O . LYS B 1 31 ? 0.398 -2.09 -7.738 1 97.44 31 LYS B O 1
ATOM 802 N N . VAL B 1 32 ? 1.938 -1.564 -6.227 1 98.06 32 VAL B N 1
ATOM 803 C CA . VAL B 1 32 ? 1.416 -0.225 -5.973 1 98.06 32 VAL B CA 1
ATOM 804 C C . VAL B 1 32 ? 2.393 0.82 -6.504 1 98.06 32 VAL B C 1
ATOM 806 O O . VAL B 1 32 ? 3.518 0.936 -6.016 1 98.06 32 VAL B O 1
ATOM 809 N N . SER B 1 33 ? 1.957 1.53 -7.516 1 97 33 SER B N 1
ATOM 810 C CA . SER B 1 33 ? 2.777 2.553 -8.156 1 97 33 SER B CA 1
ATOM 811 C C . SER B 1 33 ? 2.23 3.949 -7.891 1 97 33 SER B C 1
ATOM 813 O O . SER B 1 33 ? 1.017 4.168 -7.934 1 97 33 SER B O 1
ATOM 815 N N . GLU B 1 34 ? 3.109 4.762 -7.492 1 96.06 34 GLU B N 1
ATOM 816 C CA . GLU B 1 34 ? 2.754 6.168 -7.332 1 96.06 34 GLU B CA 1
ATOM 817 C C . GLU B 1 34 ? 3.273 7.004 -8.5 1 96.06 34 GLU B C 1
ATOM 819 O O . GLU B 1 34 ? 4.445 6.906 -8.859 1 96.06 34 GLU B O 1
ATOM 824 N N . TRP B 1 35 ? 2.346 7.645 -9.07 1 88.81 35 TRP B N 1
ATOM 825 C CA . TRP B 1 35 ? 2.691 8.555 -10.156 1 88.81 35 TRP B CA 1
ATOM 826 C C . TRP B 1 35 ? 2.564 10.008 -9.711 1 88.81 35 TRP B C 1
ATOM 828 O O . TRP B 1 35 ? 1.479 10.453 -9.336 1 88.81 35 TRP B O 1
ATOM 838 N N . SER B 1 36 ? 3.785 10.531 -9.477 1 78.5 36 SER B N 1
ATOM 839 C CA . SER B 1 36 ? 3.797 11.977 -9.266 1 78.5 36 SER B CA 1
ATOM 840 C C . SER B 1 36 ? 4.422 12.703 -10.453 1 78.5 36 SER B C 1
ATOM 842 O O . SER B 1 36 ? 4.922 12.062 -11.383 1 78.5 36 SER B O 1
ATOM 844 N N . ASN B 1 37 ? 4.219 13.93 -10.547 1 73.88 37 ASN B N 1
ATOM 845 C CA . ASN B 1 37 ? 4.754 14.727 -11.641 1 73.88 37 ASN B CA 1
ATOM 846 C C . ASN B 1 37 ? 6.242 14.477 -11.852 1 73.88 37 ASN B C 1
ATOM 848 O O . ASN B 1 37 ? 6.75 14.609 -12.961 1 73.88 37 ASN B O 1
ATOM 852 N N . SER B 1 38 ? 6.945 14.078 -10.977 1 67.62 38 SER B N 1
ATOM 853 C CA . SER B 1 38 ? 8.398 14.047 -11.117 1 67.62 38 SER B CA 1
ATOM 854 C C . SER B 1 38 ? 8.93 12.617 -11.039 1 67.62 38 SER B C 1
ATOM 856 O O . SER B 1 38 ? 9.82 12.242 -11.805 1 67.62 38 SER B O 1
ATOM 858 N N . LYS B 1 39 ? 8.359 11.891 -9.992 1 72.56 39 LYS B N 1
ATOM 859 C CA . LYS B 1 39 ? 9.016 10.609 -9.758 1 72.56 39 LYS B CA 1
ATOM 860 C C . LYS B 1 39 ? 8 9.484 -9.617 1 72.56 39 LYS B C 1
ATOM 862 O O . LYS B 1 39 ? 6.965 9.648 -8.969 1 72.56 39 LYS B O 1
ATOM 867 N N . LYS B 1 40 ? 8.414 8.383 -10.375 1 86.06 40 LYS B N 1
ATOM 868 C CA . LYS B 1 40 ? 7.629 7.152 -10.266 1 86.06 40 LYS B CA 1
ATOM 869 C C . LYS B 1 40 ? 8.297 6.152 -9.328 1 86.06 40 LYS B C 1
ATOM 871 O O . LYS B 1 40 ? 9.516 5.961 -9.383 1 86.06 40 LYS B O 1
ATOM 876 N N . SER B 1 41 ? 7.562 5.715 -8.32 1 93.69 41 SER B N 1
ATOM 877 C CA . SER B 1 41 ? 8.039 4.672 -7.418 1 93.69 41 SER B CA 1
ATOM 878 C C . SER B 1 41 ? 7 3.572 -7.246 1 93.69 41 SER B C 1
ATOM 880 O O . SER B 1 41 ? 5.805 3.803 -7.445 1 93.69 41 SER B O 1
ATOM 882 N N . SER B 1 42 ? 7.52 2.418 -7.062 1 95.88 42 SER B N 1
ATOM 883 C CA . SER B 1 42 ? 6.598 1.307 -6.867 1 95.88 42 SER B CA 1
ATOM 884 C C . SER B 1 42 ? 7.074 0.383 -5.75 1 95.88 42 SER B C 1
ATOM 886 O O . SER B 1 42 ? 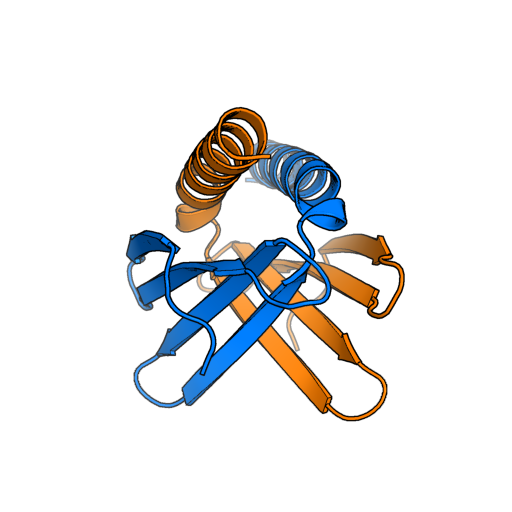8.273 0.301 -5.477 1 95.88 42 SER B O 1
ATOM 888 N N . ILE B 1 43 ? 6.059 -0.243 -5.16 1 96.75 43 ILE B N 1
ATOM 889 C CA . ILE B 1 43 ? 6.359 -1.332 -4.238 1 96.75 43 ILE B CA 1
ATOM 890 C C . ILE B 1 43 ? 5.598 -2.588 -4.656 1 96.75 43 ILE B C 1
ATOM 892 O O . ILE B 1 43 ? 4.594 -2.506 -5.367 1 96.75 43 ILE B O 1
ATOM 896 N N . PHE B 1 44 ? 6.113 -3.727 -4.184 1 96.56 44 PHE B N 1
ATOM 897 C CA . PHE B 1 44 ? 5.531 -5.027 -4.496 1 96.56 44 PHE B CA 1
ATOM 898 C C . PHE B 1 44 ? 5.199 -5.793 -3.225 1 96.56 44 PHE B C 1
ATOM 900 O O . PHE B 1 44 ? 6.102 -6.211 -2.492 1 96.56 44 PHE B O 1
ATOM 907 N N . LEU B 1 45 ? 3.871 -5.945 -2.949 1 97.12 45 LEU B N 1
ATOM 908 C CA . LEU B 1 45 ? 3.4 -6.594 -1.73 1 97.12 45 LEU B CA 1
ATOM 909 C C . LEU B 1 45 ? 2.877 -7.996 -2.029 1 97.12 45 LEU B C 1
ATOM 911 O O . LEU B 1 45 ? 1.837 -8.148 -2.676 1 97.12 45 LEU B O 1
ATOM 915 N N . PRO B 1 46 ? 3.613 -9.031 -1.526 1 97.38 46 PRO B N 1
ATOM 916 C CA . PRO B 1 46 ? 3.064 -10.375 -1.671 1 97.38 46 PRO B CA 1
ATOM 917 C C . PRO B 1 46 ? 1.68 -10.523 -1.046 1 97.38 46 PRO B C 1
ATOM 919 O O . PRO B 1 46 ? 1.384 -9.875 -0.036 1 97.38 46 PRO B O 1
ATOM 922 N N . ALA B 1 47 ? 0.838 -11.406 -1.546 1 97.62 47 ALA B N 1
ATOM 923 C CA . ALA B 1 47 ? -0.549 -11.578 -1.126 1 97.62 47 ALA B CA 1
ATOM 924 C C . ALA B 1 47 ? -0.633 -11.922 0.36 1 97.62 47 ALA B C 1
ATOM 926 O O . ALA B 1 47 ? -1.606 -11.562 1.029 1 97.62 47 ALA B O 1
ATOM 927 N N . GLU B 1 48 ? 0.368 -12.602 0.785 1 97.69 48 GLU B N 1
ATOM 928 C CA . GLU B 1 48 ? 0.358 -13.016 2.186 1 97.69 48 GLU B CA 1
ATOM 929 C C . GLU B 1 48 ? 0.377 -11.805 3.117 1 97.69 48 GLU B C 1
ATOM 931 O O . GLU B 1 48 ? 0.056 -11.922 4.301 1 97.69 48 GLU B O 1
ATOM 936 N N . GLY B 1 49 ? 0.748 -10.586 2.676 1 97.81 49 GLY B N 1
ATOM 937 C CA . GLY B 1 49 ? 0.841 -9.391 3.496 1 97.81 49 GLY B CA 1
ATOM 938 C C . GLY B 1 49 ? -0.412 -8.531 3.447 1 97.81 49 GLY B C 1
ATOM 939 O O . GLY B 1 49 ? -0.533 -7.559 4.191 1 97.81 49 GLY B O 1
ATOM 940 N N . ILE B 1 50 ? -1.381 -8.906 2.707 1 98.5 50 ILE B N 1
ATOM 941 C CA . ILE B 1 50 ? -2.525 -8.047 2.426 1 98.5 50 ILE B CA 1
ATOM 942 C C . ILE B 1 50 ? -3.369 -7.879 3.688 1 98.5 50 ILE B C 1
ATOM 944 O O . ILE B 1 50 ? -3.787 -6.766 4.023 1 98.5 50 ILE B O 1
ATOM 948 N N . ASP B 1 51 ? -3.605 -8.977 4.395 1 98.56 51 ASP B N 1
ATOM 949 C CA . ASP B 1 51 ? -4.414 -8.891 5.605 1 98.56 51 ASP B CA 1
ATOM 950 C C . ASP B 1 51 ? -3.766 -7.969 6.637 1 98.56 51 ASP B C 1
ATOM 952 O O . ASP B 1 51 ? -4.445 -7.145 7.254 1 98.56 51 ASP B O 1
ATOM 956 N N . ARG B 1 52 ? -2.521 -8.117 6.828 1 98.62 52 ARG B N 1
ATOM 957 C CA . ARG B 1 52 ? -1.803 -7.273 7.777 1 98.62 52 ARG B CA 1
ATOM 958 C C . ARG B 1 52 ? -1.851 -5.809 7.352 1 98.62 52 ARG B C 1
ATOM 960 O O . ARG B 1 52 ? -1.983 -4.918 8.195 1 98.62 52 ARG B O 1
ATOM 967 N N . MET B 1 53 ? -1.705 -5.488 6.047 1 98.81 53 MET B N 1
ATOM 968 C CA . MET B 1 53 ? -1.81 -4.121 5.547 1 98.81 53 MET B CA 1
ATOM 969 C C . MET B 1 53 ? -3.176 -3.527 5.867 1 98.81 53 MET B C 1
ATOM 971 O O . MET B 1 53 ? -3.268 -2.393 6.34 1 98.81 53 MET B O 1
ATOM 975 N N . ILE B 1 54 ? -4.223 -4.355 5.672 1 98.88 54 ILE B N 1
ATOM 976 C CA . ILE B 1 54 ? -5.574 -3.883 5.961 1 98.88 54 ILE B CA 1
ATOM 977 C C . ILE B 1 54 ? -5.688 -3.512 7.438 1 98.88 54 ILE B C 1
ATOM 979 O O . ILE B 1 54 ? -6.227 -2.459 7.781 1 98.88 54 ILE B O 1
ATOM 983 N N . GLU B 1 55 ? -5.223 -4.398 8.289 1 98.88 55 GLU B N 1
ATOM 984 C CA . GLU B 1 55 ? -5.23 -4.141 9.727 1 98.88 55 GLU B CA 1
ATOM 985 C C . GLU B 1 55 ? -4.512 -2.836 10.055 1 98.88 55 GLU B C 1
ATOM 987 O O . GLU B 1 55 ? -4.996 -2.039 10.859 1 98.88 55 GLU B O 1
ATOM 992 N N . ILE B 1 56 ? -3.371 -2.623 9.469 1 98.81 56 ILE B N 1
ATOM 993 C CA . ILE B 1 56 ? -2.547 -1.449 9.742 1 98.81 56 ILE B CA 1
ATOM 994 C C . ILE B 1 56 ? -3.275 -0.191 9.273 1 98.81 56 ILE B C 1
ATOM 996 O O . ILE B 1 56 ? -3.289 0.823 9.969 1 98.81 56 ILE B O 1
ATOM 1000 N N . LEU B 1 57 ? -3.859 -0.253 8.078 1 98.75 57 LEU B N 1
ATOM 1001 C CA . LEU B 1 57 ? -4.578 0.897 7.539 1 98.75 57 LEU B CA 1
ATOM 1002 C C . LEU B 1 57 ? -5.746 1.277 8.445 1 98.75 57 LEU B C 1
ATOM 1004 O O . LEU B 1 57 ? -5.98 2.461 8.703 1 98.75 57 LEU B O 1
ATOM 1008 N N . HIS B 1 58 ? -6.426 0.271 8.977 1 98.69 58 HIS B N 1
ATOM 1009 C CA . HIS B 1 58 ? -7.504 0.556 9.922 1 98.69 58 HIS B CA 1
ATOM 1010 C C . HIS B 1 58 ? -6.961 1.189 11.195 1 98.69 58 HIS B C 1
ATOM 1012 O O . HIS B 1 58 ? -7.547 2.137 11.727 1 98.69 58 HIS B O 1
ATOM 1018 N N . LYS B 1 59 ? -5.926 0.639 11.688 1 98.38 59 LYS B N 1
ATOM 1019 C CA . LYS B 1 59 ? -5.293 1.183 12.883 1 98.38 59 LYS B CA 1
ATOM 1020 C C . LYS B 1 59 ? -4.895 2.643 12.68 1 98.38 59 LYS B C 1
ATOM 1022 O O . LYS B 1 59 ? -5.137 3.482 13.555 1 98.38 59 LYS B O 1
ATOM 1027 N N . PHE B 1 60 ? -4.273 2.967 11.523 1 98.44 60 PHE B N 1
ATOM 1028 C CA . PHE B 1 60 ? -3.807 4.32 11.242 1 98.44 60 PHE B CA 1
ATOM 1029 C C . PHE B 1 60 ? -4.984 5.27 11.047 1 98.44 60 PHE B C 1
ATOM 1031 O O . PHE B 1 60 ? -4.938 6.418 11.5 1 98.44 60 PHE B O 1
ATOM 1038 N N . LYS B 1 61 ? -5.984 4.797 10.414 1 97.19 61 LYS B N 1
ATOM 1039 C CA . LYS B 1 61 ? -7.203 5.594 10.305 1 97.19 61 LYS B CA 1
ATOM 1040 C C . LYS B 1 61 ? -7.723 5.992 11.68 1 97.19 61 LYS B C 1
ATOM 1042 O O . LYS B 1 61 ? -8.125 7.137 11.891 1 97.19 61 LYS B O 1
ATOM 1047 N N . SER B 1 62 ? -7.785 5.051 12.555 1 97.44 62 SER B N 1
ATOM 1048 C CA . SER B 1 62 ? -8.25 5.301 13.914 1 97.44 62 SER B CA 1
ATOM 1049 C C . SER B 1 62 ? -7.379 6.344 14.617 1 97.44 62 SER B C 1
ATOM 1051 O O . SER B 1 62 ? -7.895 7.227 15.297 1 97.44 62 SER B O 1
ATOM 1053 N N . GLN B 1 63 ? -6.055 6.246 14.414 1 97.12 63 GLN B N 1
ATOM 1054 C CA . GLN B 1 63 ? -5.113 7.203 14.984 1 97.12 63 GLN B CA 1
ATOM 1055 C C . GLN B 1 63 ? -5.375 8.609 14.461 1 97.12 63 GLN B C 1
ATOM 1057 O O . GLN B 1 63 ? -5.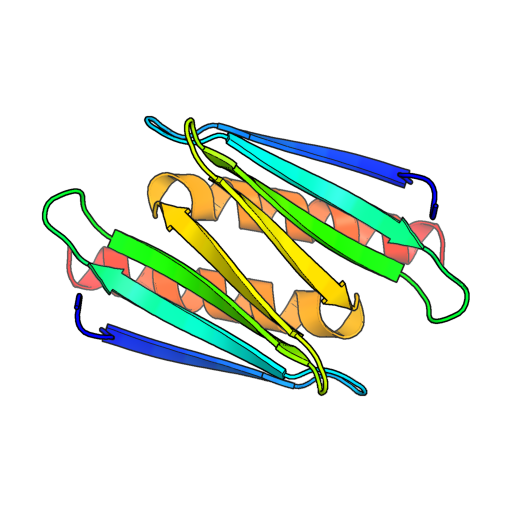324 9.578 15.227 1 97.12 63 GLN B O 1
ATOM 1062 N N . ILE B 1 64 ? -5.602 8.758 13.211 1 97.06 64 ILE B N 1
ATOM 1063 C CA . ILE B 1 64 ? -5.863 10.039 12.57 1 97.06 64 ILE B CA 1
ATOM 1064 C C . ILE B 1 64 ? -7.145 10.648 13.141 1 97.06 64 ILE B C 1
ATOM 1066 O O . ILE B 1 64 ? -7.191 11.844 13.445 1 97.06 64 ILE B O 1
ATOM 1070 N N . SER B 1 65 ? -8.211 9.836 13.242 1 94.75 65 SER B N 1
ATOM 1071 C CA . SER B 1 65 ? -9.508 10.289 13.719 1 94.75 65 SER B CA 1
ATOM 1072 C C . SER B 1 65 ? -9.43 10.766 15.172 1 94.75 65 SER B C 1
ATOM 1074 O O . SER B 1 65 ? -10.156 11.672 15.57 1 94.75 65 SER B O 1
ATOM 1076 N N . ASP B 1 66 ? -8.578 10.172 15.953 1 91.81 66 ASP B N 1
ATOM 1077 C CA . ASP B 1 66 ? -8.422 10.516 17.359 1 91.81 66 ASP B CA 1
ATOM 1078 C C . ASP B 1 66 ? -7.668 11.836 17.531 1 91.81 66 ASP B C 1
ATOM 1080 O O . ASP B 1 66 ? -7.875 12.555 18.516 1 91.81 66 ASP B O 1
ATOM 1084 N N . THR B 1 67 ? -6.664 12.039 16.594 1 83.5 67 THR B N 1
ATOM 1085 C CA . THR B 1 67 ? -5.789 13.203 16.734 1 83.5 67 THR B CA 1
ATOM 1086 C C . THR B 1 67 ? -6.324 14.383 15.93 1 83.5 67 THR B C 1
ATOM 1088 O O . THR B 1 67 ? -5.996 15.539 16.219 1 83.5 67 THR B O 1
ATOM 1091 N N . GLY B 1 68 ? -6.969 14.023 14.812 1 60.56 68 GLY B N 1
ATOM 1092 C CA . GLY B 1 68 ? -7.488 15.125 14.016 1 60.56 68 GLY B CA 1
ATOM 1093 C C . GLY B 1 68 ? -8.789 15.688 14.547 1 60.56 68 GLY B C 1
ATOM 1094 O O . GLY B 1 68 ? -8.953 16.906 14.664 1 60.56 68 GLY B O 1
#

pLDDT: 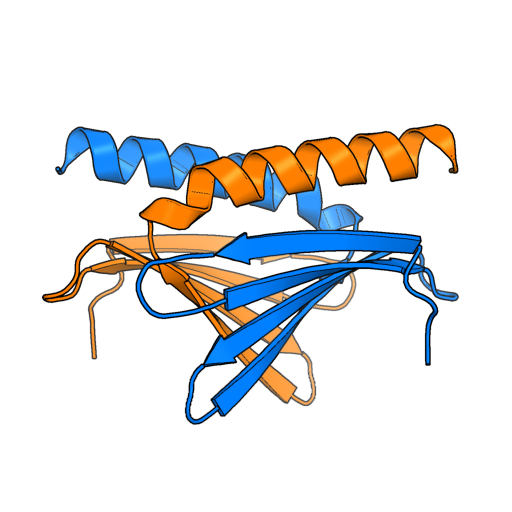mean 94.16, std 7.77, range [59.88, 98.88]

Nearest PDB structures (foldseek):
  5fgo-assembly3_F  TM=9.509E-01  e=4.970E-04  Drosophila melanogaster
  8chw-assembly1_A  TM=8.624E-01  e=7.706E-04  Homo sapiens
  3k44-assembly4_D  TM=9.082E-01  e=1.852E-03  Drosophila melanogaster
  3k44-assembly1_A  TM=9.087E-01  e=3.575E-03  Drosophila melanogaster
  8cht-assembly4_D  TM=9.133E-01  e=5.247E-03  Homo sapiens

Foldseek 3Di:
DFDFPDWDWDDDPFKIWIWTWTADPVGIWIWIWIDGPPDIDIDIGHPVCPVVVVVVVVVVVVVVVVVD/DFDFPDWDWDDDPFKIWIWTWTADPVGIWIWIWIDGPPDIDIDIGHPVCPVVVVVVVVVVVVVVVVVD

InterPro domains:
  IPR006628 Purine-rich element binding protein family [PF04845] (7-61)
  IPR006628 Purine-rich element binding protein family [PTHR12611] (3-66)
  IPR006628 Purine-rich element binding protein family [SM00712] (4-65)

Sequence (136 aa):
MDPEILTEKIVTQNKTFLVDLKKNQAGFYLKVSEWSNSKKSSIFLPAEGIDRMIEILHKFKSQISDTGMDPEILTEKIVTQNKTFLVDLKKNQAGFYLKVSEWSNSKKSSIFLPAEGIDRMIEILHKFKSQISDTG

Solvent-accessible surface area (backbone atoms only — not comparable to full-atom values): 7774 Å² total; per-residue (Å²): 132,72,61,73,76,47,78,49,77,46,80,53,97,80,39,40,31,44,40,29,38,30,53,56,97,90,41,50,27,33,40,44,33,36,46,42,97,83,53,80,32,50,41,76,45,52,52,88,45,48,65,60,50,47,52,49,51,52,52,51,52,52,52,48,66,74,73,103,133,68,60,73,74,46,77,47,78,46,80,54,99,80,40,40,32,44,42,29,38,30,53,55,97,90,40,50,29,33,41,44,31,35,46,41,96,82,52,78,33,50,41,76,46,50,54,87,46,49,65,59,50,47,55,48,52,53,52,49,50,52,51,47,66,75,72,103